Protein 6K2H (pdb70)

Nearest PDB structures (foldseek):
  6k2h-assembly1_A  TM=1.007E+00  e=1.042E-29  Staphylococcus aureus
  6izj-assembly1_A  TM=9.686E-01  e=1.226E-25  Staphylococcus aureus subsp. aureus Mu50
  4pau-assembly1_A  TM=9.952E-01  e=9.300E-25  Staphylococcus aureus
  6izk-assembly2_B  TM=9.427E-01  e=3.169E-25  Staphylococcus aureus
  4iuk-assembly1_A  TM=9.520E-01  e=3.626E-17  Staphylococcus carnosus subsp. carnosus TM300

Sequence (135 aa):
EDRRFQETLDKIRKEEGYDFAAIAFYESNKPSSPIKWHHYVSGNKNNRFKLIILRKGRGLAGTVMKTGKRMVIANVGLALGPEEKIDAPILLSESLTAVLAVPLWYKNQVYGVLLFGQRDGRPLPKIFDNDDIQRK

Foldseek 3Di:
DPVVVQVVQQVVLVVQPFQKKFKKFFPDPDPVTWIAGPYMYNAPDDCSRVDTHHQCFAQWNVCQNPVAKDWFFACCPPQNDPNCVSHVVCVRRVFGIKIKHFDDDPRHGGMIMMTTHHPNDGRPDHDDPVVVVVD

Solvent-accessible surface area: 7955 Å² total; per-residue (Å²): 142,90,191,174,67,62,109,55,3,42,125,31,39,133,121,63,28,6,32,0,0,0,12,0,38,82,90,43,153,130,148,76,12,19,0,32,7,64,17,12,2,28,53,115,32,86,129,11,119,136,14,114,9,119,106,19,132,2,4,0,0,40,0,6,141,66,10,142,115,52,56,14,77,56,2,54,162,62,42,10,112,155,98,47,130,67,5,34,1,0,84,14,0,54,2,41,2,0,0,0,2,3,19,84,147,170,142,118,13,88,0,0,12,0,2,0,0,26,136,46,103,104,24,77,128,71,20,75,68,91,62,20,110,200,165

Structure (mmCIF, N/CA/C/O backbone):
data_6K2H
#
_entry.id   6K2H
#
_cell.length_a   35.000
_cell.length_b   106.302
_cell.length_c   33.726
_cell.angle_alpha   90.00
_cell.angle_beta   90.00
_cell.angle_gamma   90.00
#
_symmetry.space_group_name_H-M   'P 21 21 2'
#
loop_
_entity.id
_entity.type
_entity.pdbx_description
1 polymer NreA
2 non-polymer 1,2-ETHANEDIOL
3 water water
#
loop_
_atom_site.group_PDB
_atom_site.id
_atom_site.type_symbol
_atom_site.label_atom_id
_atom_site.label_alt_id
_atom_site.label_comp_id
_atom_site.label_asym_id
_atom_site.label_entity_id
_atom_site.label_seq_id
_atom_site.pdbx_PDB_ins_code
_atom_site.Cartn_x
_atom_site.Cartn_y
_atom_site.Cartn_z
_atom_site.occupancy
_atom_site.B_iso_or_equiv
_atom_site.auth_seq_id
_atom_site.auth_comp_id
_atom_site.auth_asym_id
_atom_site.auth_atom_id
_atom_site.pdbx_PDB_model_num
ATOM 1 N N . GLU A 1 8 ? 15.499 7.220 -2.898 1.00 90.05 8 GLU A N 1
ATOM 2 C CA . GLU A 1 8 ? 14.730 6.061 -2.351 1.00 84.78 8 GLU A CA 1
ATOM 3 C C . GLU A 1 8 ? 13.362 6.054 -2.995 1.00 74.28 8 GLU A C 1
ATOM 4 O O . GLU A 1 8 ? 12.566 6.898 -2.689 1.00 79.68 8 GLU A O 1
ATOM 10 N N . ASP A 1 9 ? 13.090 5.104 -3.882 1.00 69.48 9 ASP A N 1
ATOM 11 C CA . ASP A 1 9 ? 11.920 5.148 -4.772 1.00 64.84 9 ASP A CA 1
ATOM 12 C C . ASP A 1 9 ? 11.589 6.583 -5.176 1.00 65.77 9 ASP A C 1
ATOM 13 O O . ASP A 1 9 ? 10.781 7.300 -4.529 1.00 59.96 9 ASP A O 1
ATOM 18 N N . ARG A 1 10 ? 12.281 6.993 -6.238 1.00 57.59 10 ARG A N 1
ATOM 19 C CA . ARG A 1 10 ? 12.109 8.279 -6.880 1.00 62.42 10 ARG A CA 1
ATOM 20 C C . ARG A 1 10 ? 10.648 8.673 -7.123 1.00 53.41 10 ARG A C 1
ATOM 21 O O . ARG A 1 10 ? 10.377 9.843 -7.249 1.00 50.95 10 ARG A O 1
ATOM 29 N N . ARG A 1 11 ? 9.733 7.712 -7.225 1.00 54.34 11 ARG A N 1
ATOM 30 C CA . ARG A 1 11 ? 8.309 7.999 -7.423 1.00 53.31 11 ARG A CA 1
ATOM 31 C C . ARG A 1 11 ? 7.718 8.714 -6.217 1.00 51.17 11 ARG A C 1
ATOM 32 O O . ARG A 1 11 ? 6.942 9.666 -6.378 1.00 43.63 11 ARG A O 1
ATOM 40 N N . PHE A 1 12 ? 8.051 8.244 -5.013 1.00 42.13 12 PHE A N 1
ATOM 41 C CA . PHE A 1 12 ? 7.665 9.015 -3.808 1.00 40.97 12 PHE A CA 1
ATOM 42 C C . PHE A 1 12 ? 8.217 10.411 -3.831 1.00 33.74 12 PHE A C 1
ATOM 43 O O . PHE A 1 12 ? 7.439 11.325 -3.537 1.00 32.87 12 PHE A O 1
ATOM 51 N N . GLN A 1 13 ? 9.512 10.601 -4.118 1.00 32.16 13 GLN A N 1
ATOM 52 C CA . GLN A 1 13 ? 10.085 11.953 -4.096 1.00 32.43 13 GLN A CA 1
ATOM 53 C C . GLN A 1 13 ? 9.413 12.854 -5.126 1.00 38.49 13 GLN A C 1
ATOM 54 O O . GLN A 1 13 ? 9.035 13.983 -4.842 1.00 30.84 13 GLN A O 1
ATOM 60 N N . GLU A 1 14 ? 9.281 12.357 -6.352 1.00 37.53 14 GLU A N 1
ATOM 61 C CA . GLU A 1 14 ? 8.774 13.204 -7.443 1.00 37.21 14 GLU A CA 1
ATOM 62 C C . GLU A 1 14 ? 7.314 13.548 -7.236 1.00 31.30 14 GLU A C 1
ATOM 63 O O . GLU A 1 14 ? 6.879 14.684 -7.547 1.00 32.30 14 GLU A O 1
ATOM 69 N N . THR A 1 15 ? 6.544 12.572 -6.809 1.00 27.32 15 THR A N 1
ATOM 70 C CA . THR A 1 15 ? 5.147 12.797 -6.511 1.00 32.20 15 THR A CA 1
ATOM 71 C C . THR A 1 15 ? 5.044 13.810 -5.373 1.00 31.59 15 THR A C 1
ATOM 72 O O . THR A 1 15 ? 4.228 14.724 -5.421 1.00 29.48 15 THR A O 1
ATOM 76 N N . LEU A 1 16 ? 5.903 13.660 -4.361 1.00 25.01 16 LEU A N 1
ATOM 77 C CA . LEU A 1 16 ? 5.831 14.620 -3.239 1.00 26.30 16 LEU A CA 1
ATOM 78 C C . LEU A 1 16 ? 6.141 15.996 -3.740 1.00 25.04 16 LEU A C 1
ATOM 79 O O . LEU A 1 16 ? 5.449 16.940 -3.386 1.00 23.78 16 LEU A O 1
ATOM 84 N N . ASP A 1 17 ? 7.136 16.154 -4.605 1.00 24.20 17 ASP A N 1
ATOM 85 C CA . ASP A 1 17 ? 7.477 17.474 -5.089 1.00 28.81 17 ASP A CA 1
ATOM 86 C C . ASP A 1 17 ? 6.352 18.103 -5.910 1.00 27.60 17 ASP A C 1
ATOM 87 O O . ASP A 1 17 ? 6.086 19.315 -5.797 1.00 29.11 17 ASP A O 1
ATOM 92 N N . LYS A 1 18 ? 5.716 17.269 -6.726 1.00 30.05 18 LYS A N 1
ATOM 93 C CA . LYS A 1 18 ? 4.640 17.729 -7.596 1.00 33.32 18 LYS A CA 1
ATOM 94 C C . LYS A 1 18 ? 3.487 18.217 -6.709 1.00 29.43 18 LYS A C 1
ATOM 95 O O . LYS A 1 18 ? 3.087 19.370 -6.874 1.00 28.27 18 LYS A O 1
ATOM 101 N N . ILE A 1 19 ? 2.978 17.334 -5.836 1.00 29.88 19 ILE A N 1
ATOM 102 C CA . ILE A 1 19 ? 1.842 17.614 -4.913 1.00 32.56 19 ILE A CA 1
ATOM 103 C C . ILE A 1 19 ? 2.059 18.850 -4.036 1.00 29.76 19 ILE A C 1
ATOM 104 O O . ILE A 1 19 ? 1.153 19.669 -3.881 1.00 28.43 19 ILE A O 1
ATOM 109 N N . ARG A 1 20 ? 3.242 18.967 -3.452 1.00 30.16 20 ARG A N 1
ATOM 110 C CA . ARG A 1 20 ? 3.566 20.123 -2.623 1.00 24.51 20 ARG A CA 1
ATOM 111 C C . ARG A 1 20 ? 3.323 21.425 -3.440 1.00 27.87 20 ARG A C 1
ATOM 112 O O . ARG A 1 20 ? 2.664 22.378 -2.989 1.00 25.20 20 ARG A O 1
ATOM 120 N N . LYS A 1 21 ? 3.874 21.471 -4.659 1.00 24.10 21 LYS A N 1
ATOM 121 C CA . LYS A 1 21 ? 3.823 22.681 -5.452 1.00 23.11 21 LYS A CA 1
ATOM 122 C C . LYS A 1 21 ? 2.382 22.965 -5.969 1.00 23.37 21 LYS A C 1
ATOM 123 O O . LYS A 1 21 ? 1.911 24.126 -5.905 1.00 24.91 21 LYS A O 1
ATOM 129 N N . GLU A 1 22 ? 1.731 21.932 -6.434 1.00 27.80 22 GLU A N 1
ATOM 130 C CA . GLU A 1 22 ? 0.350 22.053 -6.915 1.00 28.85 22 GLU A CA 1
ATOM 131 C C . GLU A 1 22 ? -0.576 22.486 -5.827 1.00 32.77 22 GLU A C 1
ATOM 132 O O . GLU A 1 22 ? -1.537 23.236 -6.118 1.00 30.85 22 GLU A O 1
ATOM 138 N N . GLU A 1 23 ? -0.294 22.063 -4.570 1.00 27.77 23 GLU A N 1
ATOM 139 C CA . GLU A 1 23 ? -1.161 22.445 -3.456 1.00 24.23 23 GLU A CA 1
ATOM 140 C C . GLU A 1 23 ? -0.829 23.753 -2.830 1.00 23.25 23 GLU A C 1
ATOM 141 O O . GLU A 1 23 ? -1.539 24.234 -1.917 1.00 24.25 23 GLU A O 1
ATOM 147 N N . GLY A 1 24 ? 0.242 24.392 -3.273 1.00 24.30 24 GLY A N 1
ATOM 148 C CA . GLY A 1 24 ? 0.563 25.685 -2.850 1.00 24.45 24 GLY A CA 1
ATOM 149 C C . GLY A 1 24 ? 1.383 25.793 -1.589 1.00 23.42 24 GLY A C 1
ATOM 150 O O . GLY A 1 24 ? 1.386 26.807 -1.002 1.00 24.72 24 GLY A O 1
ATOM 151 N N . TYR A 1 25 ? 2.108 24.752 -1.252 1.00 21.85 25 TYR A N 1
ATOM 152 C CA . TYR A 1 25 ? 2.877 24.676 0.011 1.00 20.86 25 TYR A CA 1
ATOM 153 C C . TYR A 1 25 ? 4.314 25.011 -0.113 1.00 21.85 25 TYR A C 1
ATOM 154 O O . TYR A 1 25 ? 4.997 24.637 -1.073 1.00 24.44 25 TYR A O 1
ATOM 163 N N . ASP A 1 26 ? 4.846 25.619 0.946 1.00 19.57 26 ASP A N 1
ATOM 164 C CA . ASP A 1 26 ? 6.241 25.897 0.981 1.00 19.54 26 ASP A CA 1
ATOM 165 C C . ASP A 1 26 ? 7.067 24.622 1.253 1.00 23.52 26 ASP A C 1
ATOM 166 O O . ASP A 1 26 ? 8.251 24.577 0.963 1.00 21.33 26 ASP A O 1
ATOM 171 N N . PHE A 1 27 ? 6.452 23.681 1.960 1.00 20.45 27 PHE A N 1
ATOM 172 C CA . PHE A 1 27 ? 7.158 22.492 2.408 1.00 20.16 27 PHE A CA 1
ATOM 173 C C . PHE A 1 27 ? 6.221 21.296 2.421 1.00 20.34 27 PHE A C 1
ATOM 174 O O . PHE A 1 27 ? 4.992 21.409 2.726 1.00 19.49 27 PHE A O 1
ATOM 182 N N . ALA A 1 28 ? 6.751 20.118 2.162 1.00 17.22 28 ALA A N 1
ATOM 183 C CA . ALA A 1 28 ? 5.950 18.876 2.446 1.00 19.58 28 ALA A CA 1
ATOM 184 C C . ALA A 1 28 ? 6.898 17.757 2.893 1.00 19.86 28 ALA A C 1
ATOM 185 O O . ALA A 1 28 ? 8.089 17.797 2.558 1.00 20.74 28 ALA A O 1
ATOM 187 N N . ALA A 1 29 ? 6.397 16.762 3.612 1.00 16.27 29 ALA A N 1
ATOM 188 C CA . ALA A 1 29 ? 7.243 15.691 4.100 1.00 16.96 29 ALA A CA 1
ATOM 189 C C . ALA A 1 29 ? 6.413 14.457 4.285 1.00 20.73 29 ALA A C 1
ATOM 190 O O . ALA A 1 29 ? 5.189 14.559 4.557 1.00 20.10 29 ALA A O 1
ATOM 192 N N . ILE A 1 30 ? 7.043 13.297 4.111 1.00 19.52 30 ILE A N 1
ATOM 193 C CA . ILE A 1 30 ? 6.356 12.025 4.439 1.00 20.44 30 ILE A CA 1
ATOM 194 C C . ILE A 1 30 ? 7.148 11.283 5.508 1.00 20.01 30 ILE A C 1
ATOM 195 O O . ILE A 1 30 ? 8.333 11.060 5.345 1.00 19.77 30 ILE A O 1
ATOM 200 N N . ALA A 1 31 ? 6.460 10.849 6.559 1.00 18.46 31 ALA A N 1
ATOM 201 C CA . ALA A 1 31 ? 7.053 10.077 7.654 1.00 19.06 31 ALA A CA 1
ATOM 202 C C . ALA A 1 31 ? 6.546 8.625 7.585 1.00 21.84 31 ALA A C 1
ATOM 203 O O . ALA A 1 31 ? 5.378 8.371 7.297 1.00 19.26 31 ALA A O 1
ATOM 205 N N . PHE A 1 32 ? 7.436 7.700 7.894 1.00 20.43 32 PHE A N 1
ATOM 206 C CA . PHE A 1 32 ? 7.124 6.202 7.877 1.00 24.34 32 PHE A CA 1
ATOM 207 C C . PHE A 1 32 ? 7.997 5.644 8.976 1.00 25.25 32 PHE A C 1
ATOM 208 O O . PHE A 1 32 ? 9.056 6.263 9.326 1.00 22.03 32 PHE A O 1
ATOM 216 N N . TYR A 1 33 ? 7.688 4.417 9.475 1.00 23.00 33 TYR A N 1
ATOM 217 C CA . TYR A 1 33 ? 8.660 3.707 10.320 1.00 22.12 33 TYR A CA 1
ATOM 218 C C . TYR A 1 33 ? 10.025 3.538 9.586 1.00 19.22 33 TYR A C 1
ATOM 219 O O . TYR A 1 33 ? 10.056 3.337 8.383 1.00 25.05 33 TYR A O 1
ATOM 228 N N . GLU A 1 34 ? 11.102 3.730 10.342 1.00 23.47 34 GLU A N 1
ATOM 229 C CA . GLU A 1 34 ? 12.478 3.580 9.865 1.00 28.22 34 GLU A CA 1
ATOM 230 C C . GLU A 1 34 ? 12.817 2.185 9.390 1.00 27.08 34 GLU A C 1
ATOM 231 O O . GLU A 1 34 ? 13.471 2.004 8.377 1.00 29.14 34 GLU A O 1
ATOM 237 N N . SER A 1 35 ? 12.297 1.190 10.061 1.00 27.19 35 SER A N 1
ATOM 238 C CA . SER A 1 35 ? 12.450 -0.186 9.604 1.00 28.89 35 SER A CA 1
ATOM 239 C C . SER A 1 35 ? 11.269 -1.041 10.033 1.00 29.95 35 SER A C 1
ATOM 240 O O . SER A 1 35 ? 10.388 -0.613 10.808 1.00 28.29 35 SER A O 1
ATOM 243 N N . ASN A 1 36 ? 11.329 -2.305 9.620 1.00 35.50 36 ASN A N 1
ATOM 244 C CA . ASN A 1 36 ? 10.324 -3.308 10.008 1.00 37.57 36 ASN A CA 1
ATOM 245 C C . ASN A 1 36 ? 10.557 -3.972 11.346 1.00 42.60 36 ASN A C 1
ATOM 246 O O . ASN A 1 36 ? 9.849 -4.940 11.697 1.00 37.72 36 ASN A O 1
ATOM 251 N N . LYS A 1 37 ? 11.474 -3.407 12.130 1.00 40.21 37 LYS A N 1
ATOM 252 C CA . LYS A 1 37 ? 11.788 -3.922 13.461 1.00 43.29 37 LYS A CA 1
ATOM 253 C C . LYS A 1 37 ? 10.802 -3.401 14.500 1.00 44.32 37 LYS A C 1
ATOM 254 O O . LYS A 1 37 ? 10.332 -2.237 14.429 1.00 35.64 37 LYS A O 1
ATOM 260 N N . PRO A 1 38 ? 10.470 -4.244 15.488 1.00 48.94 38 PRO A N 1
ATOM 261 C CA . PRO A 1 38 ? 9.452 -3.801 16.426 1.00 44.35 38 PRO A CA 1
ATOM 262 C C . PRO A 1 38 ? 9.829 -2.553 17.214 1.00 38.51 38 PRO A C 1
ATOM 263 O O . PRO A 1 38 ? 8.957 -1.824 17.576 1.00 37.34 38 PRO A O 1
ATOM 267 N N . SER A 1 39 ? 11.106 -2.323 17.499 1.00 39.44 39 SER A N 1
ATOM 268 C CA . SER A 1 39 ? 11.480 -1.091 18.224 1.00 41.44 39 SER A CA 1
ATOM 269 C C . SER A 1 39 ? 11.570 0.154 17.310 1.00 37.96 39 SER A C 1
ATOM 270 O O . SER A 1 39 ? 12.066 1.207 17.727 1.00 39.30 39 SER A O 1
ATOM 273 N N . SER A 1 40 ? 11.102 0.071 16.069 1.00 38.97 40 SER A N 1
ATOM 274 C CA . SER A 1 40 ? 11.500 1.092 15.080 1.00 33.72 40 SER A CA 1
ATOM 275 C C . SER A 1 40 ? 10.938 2.462 15.431 1.00 32.22 40 SER A C 1
ATOM 276 O O . SER A 1 40 ? 9.810 2.582 15.813 1.00 27.12 40 SER A O 1
ATOM 279 N N . PRO A 1 41 ? 11.762 3.521 15.318 1.00 29.27 41 PRO A N 1
ATOM 280 C CA . PRO A 1 41 ? 11.191 4.853 15.416 1.00 27.01 41 PRO A CA 1
ATOM 281 C C . PRO A 1 41 ? 10.547 5.235 14.079 1.00 23.64 41 PRO A C 1
ATOM 282 O O . PRO A 1 41 ? 10.605 4.455 13.115 1.00 25.57 41 PRO A O 1
ATOM 286 N N . ILE A 1 42 ? 10.003 6.427 14.072 1.00 22.91 42 ILE A N 1
ATOM 287 C CA . ILE A 1 42 ? 9.463 7.038 12.824 1.00 23.58 42 ILE A CA 1
ATOM 288 C C . ILE A 1 42 ? 10.436 8.140 12.369 1.00 23.61 42 ILE A C 1
ATOM 289 O O . ILE A 1 42 ? 11.002 8.871 13.197 1.00 25.64 42 ILE A O 1
ATOM 294 N N . LYS A 1 43 ? 10.612 8.243 11.057 1.00 21.70 43 LYS A N 1
ATOM 295 C CA . LYS A 1 43 ? 11.440 9.280 10.473 1.00 25.66 43 LYS A CA 1
ATOM 296 C C . LYS A 1 43 ? 10.785 9.951 9.333 1.00 20.72 43 LYS A C 1
ATOM 297 O O . LYS A 1 43 ? 9.924 9.371 8.700 1.00 21.53 43 LYS A O 1
ATOM 303 N N . TRP A 1 44 ? 11.211 11.192 9.091 1.00 21.61 44 TRP A N 1
ATOM 304 C CA . TRP A 1 44 ? 10.834 11.890 7.882 1.00 19.66 44 TRP A CA 1
ATOM 305 C C . TRP A 1 44 ? 11.745 11.360 6.764 1.00 21.54 44 TRP A C 1
ATOM 306 O O . TRP A 1 44 ? 12.960 11.660 6.762 1.00 23.44 44 TRP A O 1
ATOM 317 N N . HIS A 1 45 ? 11.158 10.555 5.905 1.00 19.81 45 HIS A N 1
ATOM 318 C CA A HIS A 1 45 ? 11.911 9.856 4.887 0.49 23.95 45 HIS A CA 1
ATOM 319 C CA B HIS A 1 45 ? 11.865 9.790 4.861 0.51 21.36 45 HIS A CA 1
ATOM 320 C C . HIS A 1 45 ? 12.035 10.656 3.603 1.00 25.23 45 HIS A C 1
ATOM 321 O O . HIS A 1 45 ? 13.065 10.558 2.935 1.00 26.11 45 HIS A O 1
ATOM 334 N N . TYR A 1 46 ? 10.998 11.395 3.274 1.00 20.78 46 TYR A N 1
ATOM 335 C CA . TYR A 1 46 ? 10.980 12.303 2.085 1.00 21.78 46 TYR A CA 1
ATOM 336 C C . TYR A 1 46 ? 10.589 13.685 2.462 1.00 23.31 46 TYR A C 1
ATOM 337 O O . TYR A 1 46 ? 9.720 13.871 3.305 1.00 19.06 46 TYR A O 1
ATOM 346 N N . VAL A 1 47 ? 11.241 14.693 1.876 1.00 21.14 47 VAL A N 1
ATOM 347 C CA . VAL A 1 47 ? 10.861 16.089 2.106 1.00 21.48 47 VAL A CA 1
ATOM 348 C C . VAL A 1 47 ? 10.843 16.827 0.759 1.00 25.04 47 VAL A C 1
ATOM 349 O O . VAL A 1 47 ? 11.539 16.374 -0.213 1.00 23.36 47 VAL A O 1
ATOM 353 N N . SER A 1 48 ? 10.132 17.949 0.684 1.00 22.79 48 SER A N 1
ATOM 354 C CA . SER A 1 48 ? 10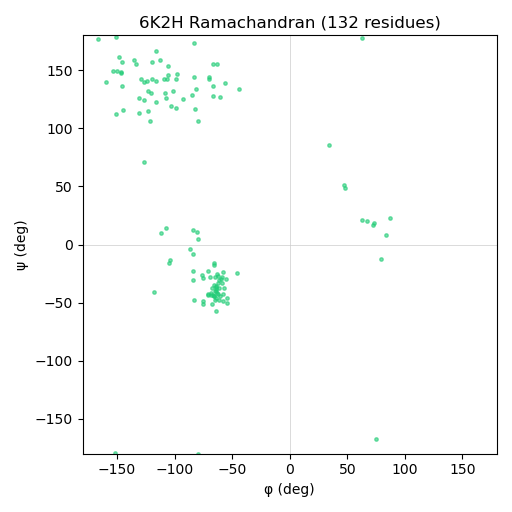.098 18.718 -0.610 1.00 23.09 48 SER A CA 1
ATOM 355 C C . SER A 1 48 ? 10.026 20.154 -0.192 1.00 25.11 48 SER A C 1
ATOM 356 O O . SER A 1 48 ? 9.314 20.496 0.790 1.00 23.21 48 SER A O 1
ATOM 359 N N . GLY A 1 49 ? 10.797 21.011 -0.851 1.00 21.92 49 GLY A N 1
ATOM 360 C CA . GLY A 1 49 ? 10.847 22.418 -0.423 1.00 21.06 49 GLY A CA 1
ATOM 361 C C . GLY A 1 49 ? 11.621 22.659 0.893 1.00 19.77 49 GLY A C 1
ATOM 362 O O . GLY A 1 49 ? 11.529 23.732 1.492 1.00 21.25 49 GLY A O 1
ATOM 363 N N . ASN A 1 50 ? 12.437 21.721 1.280 1.00 20.54 50 ASN A N 1
ATOM 364 C CA . ASN A 1 50 ? 13.212 21.801 2.487 1.00 19.57 50 ASN A CA 1
ATOM 365 C C . ASN A 1 50 ? 14.295 22.844 2.374 1.00 25.28 50 ASN A C 1
ATOM 366 O O . ASN A 1 50 ? 14.969 22.980 1.315 1.00 20.95 50 ASN A O 1
ATOM 371 N N . LYS A 1 51 ? 14.515 23.522 3.484 1.00 21.96 51 LYS A N 1
ATOM 372 C CA . LYS A 1 51 ? 15.612 24.483 3.565 1.00 23.37 51 LYS A CA 1
ATOM 373 C C . LYS A 1 51 ? 16.941 23.805 3.901 1.00 26.82 51 LYS A C 1
ATOM 374 O O . LYS A 1 51 ? 18.006 24.330 3.531 1.00 24.79 51 LYS A O 1
ATOM 380 N N . ASN A 1 52 ? 16.925 22.692 4.649 1.00 21.59 52 ASN A N 1
ATOM 381 C CA . ASN A 1 52 ? 18.150 22.077 5.089 1.00 20.40 52 ASN A CA 1
ATOM 382 C C . ASN A 1 52 ? 17.928 20.601 5.272 1.00 22.19 52 ASN A C 1
ATOM 383 O O . ASN A 1 52 ? 16.846 20.109 5.033 1.00 21.20 52 ASN A O 1
ATOM 388 N N . ASN A 1 53 ? 18.966 19.867 5.687 1.00 21.91 53 ASN A N 1
ATOM 389 C CA . ASN A 1 53 ? 18.853 18.413 5.829 1.00 23.86 53 ASN A CA 1
ATOM 390 C C . ASN A 1 53 ? 18.799 17.929 7.262 1.00 23.66 53 ASN A C 1
ATOM 391 O O . ASN A 1 53 ? 18.971 16.748 7.561 1.00 25.43 53 ASN A O 1
ATOM 396 N N . ARG A 1 54 ? 18.576 18.860 8.152 1.00 24.20 54 ARG A N 1
ATOM 397 C CA . ARG A 1 54 ? 18.497 18.507 9.556 1.00 24.17 54 ARG A CA 1
ATOM 398 C C . ARG A 1 54 ? 17.299 17.633 9.877 1.00 23.18 54 ARG A C 1
ATOM 399 O O . ARG A 1 54 ? 17.341 16.929 10.907 1.00 24.43 54 ARG A O 1
ATOM 407 N N . PHE A 1 55 ? 16.303 17.556 8.983 1.00 22.45 55 PHE A N 1
ATOM 408 C CA . PHE A 1 55 ? 15.152 16.656 9.215 1.00 24.27 55 PHE A CA 1
ATOM 409 C C . PHE A 1 55 ? 15.647 15.231 9.358 1.00 27.19 55 PHE A C 1
ATOM 410 O O . PHE A 1 55 ? 15.028 14.419 10.032 1.00 23.85 55 PHE A O 1
ATOM 418 N N . LYS A 1 56 ? 16.791 14.920 8.724 1.00 26.02 56 LYS A N 1
ATOM 419 C CA . LYS A 1 56 ? 17.345 13.578 8.870 1.00 27.52 56 LYS A CA 1
ATOM 420 C C . LYS A 1 56 ? 17.816 13.232 10.266 1.00 28.16 56 LYS A C 1
ATOM 421 O O . LYS A 1 56 ? 17.911 12.039 10.577 1.00 32.52 56 LYS A O 1
ATOM 427 N N . LEU A 1 57 ? 18.028 14.218 11.123 1.00 30.25 57 LEU A N 1
ATOM 428 C CA . LEU A 1 57 ? 18.452 13.988 12.520 1.00 32.90 57 LEU A CA 1
ATOM 429 C C . LEU A 1 57 ? 17.255 13.686 13.437 1.00 34.20 57 LEU A C 1
ATOM 430 O O . LEU A 1 57 ? 17.415 13.264 14.571 1.00 31.31 57 LEU A O 1
ATOM 435 N N . ILE A 1 58 ? 16.036 13.831 12.920 1.00 27.12 58 ILE A N 1
ATOM 436 C CA . ILE A 1 58 ? 14.862 13.732 13.781 1.00 25.12 58 ILE A CA 1
ATOM 437 C C . ILE A 1 58 ? 14.452 12.274 13.958 1.00 27.05 58 ILE A C 1
ATOM 438 O O . ILE A 1 58 ? 14.272 11.512 12.945 1.00 26.07 58 ILE A O 1
ATOM 443 N N . ILE A 1 59 ? 14.277 11.872 15.223 1.00 27.29 59 ILE A N 1
ATOM 444 C CA . ILE A 1 59 ? 13.865 10.509 15.529 1.00 29.06 59 ILE A CA 1
ATOM 445 C C . ILE A 1 59 ? 12.612 10.566 16.333 1.00 33.70 59 ILE A C 1
ATOM 446 O O . ILE A 1 59 ? 12.612 11.037 17.473 1.00 34.07 59 ILE A O 1
ATOM 451 N N . LEU A 1 60 ? 11.506 10.064 15.790 1.00 31.55 60 LEU A N 1
ATOM 452 C CA . LEU A 1 60 ? 10.232 10.143 16.524 1.00 33.01 60 LEU A CA 1
ATOM 453 C C . LEU A 1 60 ? 9.675 8.820 16.973 1.00 36.13 60 LEU A C 1
ATOM 454 O O . LEU A 1 60 ? 9.950 7.827 16.389 1.00 30.17 60 LEU A O 1
ATOM 459 N N . ARG A 1 61 ? 8.802 8.835 17.982 1.00 43.99 61 ARG A N 1
ATOM 460 C CA . ARG A 1 61 ? 8.150 7.588 18.450 1.00 42.94 61 ARG A CA 1
ATOM 461 C C . ARG A 1 61 ? 6.662 7.718 18.300 1.00 45.79 61 ARG A C 1
ATOM 462 O O . ARG A 1 61 ? 6.113 8.832 18.275 1.00 41.07 61 ARG A O 1
ATOM 470 N N . LYS A 1 62 ? 5.993 6.565 18.224 1.00 44.78 62 LYS A N 1
ATOM 471 C CA . LYS A 1 62 ? 4.533 6.499 18.265 1.00 46.38 62 LYS A CA 1
ATOM 472 C C . LYS A 1 62 ? 4.078 7.444 19.372 1.00 43.02 62 LYS A C 1
ATOM 473 O O . LYS A 1 62 ? 4.665 7.435 20.466 1.00 40.04 62 LYS A O 1
ATOM 479 N N . GLY A 1 63 ? 3.080 8.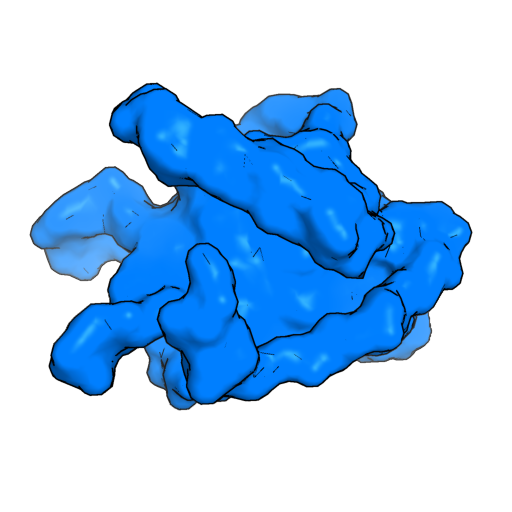255 19.079 1.00 43.22 63 GLY A N 1
ATOM 480 C CA . GLY A 1 63 ? 2.579 9.295 20.004 1.00 49.46 63 GLY A CA 1
ATOM 481 C C . GLY A 1 63 ? 3.348 10.605 20.128 1.00 43.99 63 GLY A C 1
ATOM 482 O O . GLY A 1 63 ? 2.842 11.548 20.728 1.00 58.84 63 GLY A O 1
ATOM 483 N N . ARG A 1 64 ? 4.570 10.665 19.601 1.00 52.63 64 ARG A N 1
ATOM 484 C CA . ARG A 1 64 ? 5.407 11.866 19.715 1.00 53.11 64 ARG A CA 1
ATOM 485 C C . ARG A 1 64 ? 5.390 12.688 18.423 1.00 44.38 64 ARG A C 1
ATOM 486 O O . ARG A 1 64 ? 5.637 12.140 17.331 1.00 36.72 64 ARG A O 1
ATOM 494 N N . GLY A 1 65 ? 5.179 13.994 18.588 1.00 35.71 65 GLY A N 1
ATOM 495 C CA . GLY A 1 65 ? 5.264 14.971 17.513 1.00 38.94 65 GLY A CA 1
ATOM 496 C C . GLY A 1 65 ? 4.068 14.908 16.596 1.00 37.23 65 GLY A C 1
ATOM 497 O O . GLY A 1 65 ? 3.071 14.233 16.871 1.00 33.98 65 GLY A O 1
ATOM 498 N N . LEU A 1 66 ? 4.189 15.570 15.468 1.00 33.05 66 LEU A N 1
ATOM 499 C CA . LEU A 1 66 ? 3.128 15.521 14.516 1.00 32.09 66 LEU A CA 1
ATOM 500 C C . LEU A 1 66 ? 2.992 14.127 13.919 1.00 29.64 66 LEU A C 1
ATOM 501 O O . LEU A 1 66 ? 1.891 13.627 13.820 1.00 32.95 66 LEU A O 1
ATOM 506 N N . ALA A 1 67 ? 4.087 13.567 13.438 1.00 25.08 67 ALA A N 1
ATOM 507 C CA . ALA A 1 67 ? 4.011 12.268 12.766 1.00 26.62 67 ALA A CA 1
ATOM 508 C C . ALA A 1 67 ? 3.577 11.182 13.772 1.00 26.28 67 ALA A C 1
ATOM 509 O O . ALA A 1 67 ? 2.714 10.329 13.487 1.00 27.06 67 ALA A O 1
ATOM 511 N N . GLY A 1 68 ? 4.196 11.155 14.934 1.00 28.95 68 GLY A N 1
ATOM 512 C CA . GLY A 1 68 ? 3.820 10.099 15.878 1.00 29.51 68 GLY A CA 1
ATOM 513 C C . GLY A 1 68 ? 2.420 10.179 16.391 1.00 29.01 68 GLY A C 1
ATOM 514 O O . GLY A 1 68 ? 1.768 9.142 16.629 1.00 29.53 68 GLY A O 1
ATOM 515 N N . THR A 1 69 ? 1.925 11.387 16.572 1.00 25.93 69 THR A N 1
ATOM 516 C CA . THR A 1 69 ? 0.553 11.558 17.023 1.00 28.64 69 THR A CA 1
ATOM 517 C C . THR A 1 69 ? -0.433 11.127 15.940 1.00 27.52 69 THR A C 1
ATOM 518 O O . THR A 1 69 ? -1.376 10.415 16.215 1.00 27.53 69 THR A O 1
ATOM 522 N N . VAL A 1 70 ? -0.189 11.501 14.710 1.00 26.39 70 VAL A N 1
ATOM 523 C CA . VAL A 1 70 ? -1.128 11.122 13.656 1.00 25.90 70 VAL A CA 1
ATOM 524 C C . VAL A 1 70 ? -1.146 9.592 13.491 1.00 26.58 70 VAL A C 1
ATOM 525 O O . VAL A 1 70 ? -2.199 9.033 13.270 1.00 28.10 70 VAL A O 1
ATOM 529 N N . MET A 1 71 ? 0.028 8.954 13.576 1.00 28.63 71 MET A N 1
ATOM 530 C CA . MET A 1 71 ? 0.166 7.530 13.378 1.00 31.22 71 MET A CA 1
ATOM 531 C C . MET A 1 71 ? -0.588 6.831 14.453 1.00 33.74 71 MET A C 1
ATOM 532 O O . MET A 1 71 ? -1.210 5.818 14.199 1.00 34.00 71 MET A O 1
ATOM 537 N N . LYS A 1 72 ? -0.538 7.367 15.637 1.00 33.61 72 LYS A N 1
ATOM 538 C CA . LYS A 1 72 ? -1.186 6.756 16.775 1.00 41.70 72 LYS A CA 1
ATOM 539 C C . LYS A 1 72 ? -2.670 6.950 16.733 1.00 42.55 72 LYS A C 1
ATOM 540 O O . LYS A 1 72 ? -3.393 5.996 16.930 1.00 44.24 72 LYS A O 1
ATOM 546 N N . THR A 1 73 ? -3.132 8.171 16.506 1.00 36.56 73 THR A N 1
ATOM 547 C CA . THR A 1 73 ? -4.570 8.464 16.537 1.00 34.68 73 THR A CA 1
ATOM 548 C C . THR A 1 73 ? -5.306 8.178 15.277 1.00 32.36 73 THR A C 1
ATOM 549 O O . THR A 1 73 ? -6.511 8.058 15.309 1.00 35.62 73 THR A O 1
ATOM 553 N N . GLY A 1 74 ? -4.624 8.133 14.134 1.00 29.70 74 GLY A N 1
ATOM 554 C CA . GLY A 1 74 ? -5.332 8.084 12.873 1.00 28.28 74 GLY A CA 1
ATOM 555 C C . GLY A 1 74 ? -6.147 9.292 12.450 1.00 28.74 74 GLY A C 1
ATOM 556 O O . GLY A 1 74 ? -7.028 9.192 11.583 1.00 35.28 74 GLY A O 1
ATOM 557 N N . LYS A 1 75 ? -5.843 10.461 13.029 1.00 29.81 75 LYS A N 1
ATOM 558 C CA . LYS A 1 75 ? -6.623 11.686 12.859 1.00 31.40 75 LYS A CA 1
ATOM 559 C C . LYS A 1 75 ? -5.672 12.750 12.352 1.00 26.51 75 LYS A C 1
ATOM 560 O O . LYS A 1 75 ? -4.534 12.785 12.797 1.00 29.92 75 LYS A O 1
ATOM 566 N N . ARG A 1 76 ? -6.140 13.585 11.427 1.00 26.18 76 ARG A N 1
ATOM 567 C CA . ARG A 1 76 ? -5.303 14.732 10.960 1.00 27.64 76 ARG A CA 1
ATOM 568 C C . ARG A 1 76 ? -5.034 15.691 12.117 1.00 27.21 76 ARG A C 1
ATOM 569 O O . ARG A 1 76 ? -5.795 15.769 13.112 1.00 26.11 76 ARG A O 1
ATOM 577 N N . MET A 1 77 ? -3.939 16.424 11.995 1.00 25.95 77 MET A N 1
ATOM 578 C CA . MET A 1 77 ? -3.626 17.517 12.929 1.00 26.27 77 MET A CA 1
ATOM 579 C C . MET A 1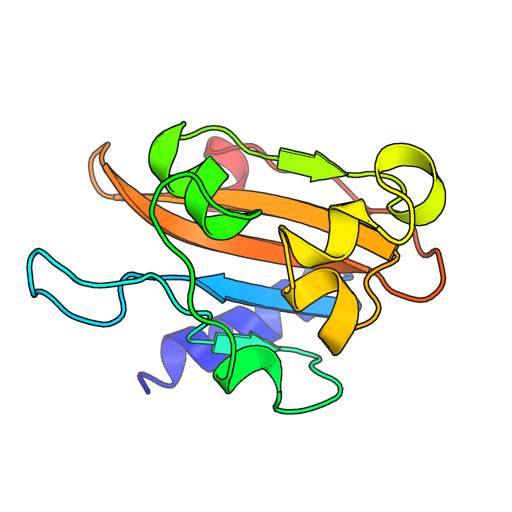 77 ? -3.457 18.766 12.130 1.00 25.99 77 MET A C 1
ATOM 580 O O . MET A 1 77 ? -2.772 18.754 11.098 1.00 24.26 77 MET A O 1
ATOM 585 N N . VAL A 1 78 ? -4.092 19.835 12.562 1.00 24.59 78 VAL A N 1
ATOM 586 C CA . VAL A 1 78 ? -4.058 21.085 11.842 1.00 24.83 78 VAL A CA 1
ATOM 587 C C . VAL A 1 78 ? -3.609 22.144 12.794 1.00 25.98 78 VAL A C 1
ATOM 588 O O . VAL A 1 78 ? -4.187 22.292 13.886 1.00 22.57 78 VAL A O 1
ATOM 592 N N . ILE A 1 79 ? -2.553 22.847 12.436 1.00 21.24 79 ILE A N 1
ATOM 593 C CA . ILE A 1 79 ? -2.128 24.022 13.196 1.00 23.14 79 ILE A CA 1
ATOM 594 C C . ILE A 1 79 ? -2.112 25.254 12.302 1.00 22.86 79 ILE A C 1
ATOM 595 O O . ILE A 1 79 ? -1.213 25.423 11.455 1.00 19.02 79 ILE A O 1
ATOM 600 N N . ALA A 1 80 ? -3.084 26.162 12.456 1.00 20.94 80 ALA A N 1
ATOM 601 C CA . ALA A 1 80 ? -3.264 27.231 11.469 1.00 24.10 80 ALA A CA 1
ATOM 602 C C . ALA A 1 80 ? -2.200 28.321 11.652 1.00 21.41 80 ALA A C 1
ATOM 603 O O . ALA A 1 80 ? -1.928 29.025 1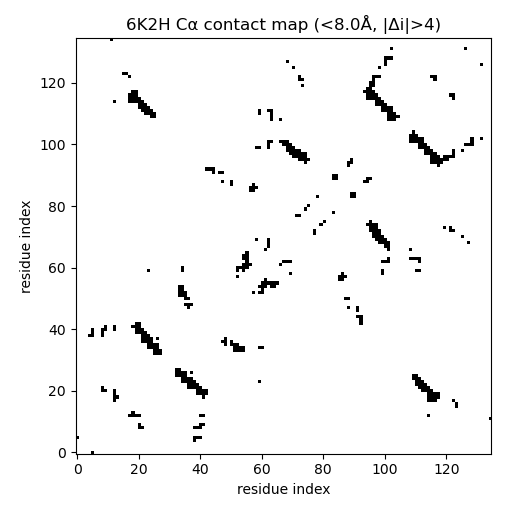0.722 1.00 22.79 80 ALA A O 1
ATOM 605 N N . ASN A 1 81 ? -1.698 28.437 12.882 1.00 20.81 81 ASN A N 1
ATOM 606 C CA . ASN A 1 81 ? -0.610 29.335 13.232 1.00 21.02 81 ASN A CA 1
ATOM 607 C C . ASN A 1 81 ? 0.193 28.790 14.390 1.00 22.98 81 ASN A C 1
ATOM 608 O O . ASN A 1 81 ? -0.260 28.726 15.527 1.00 20.62 81 ASN A O 1
ATOM 613 N N . VAL A 1 82 ? 1.429 28.428 14.092 1.00 20.22 82 VAL A N 1
ATOM 614 C CA . VAL A 1 82 ? 2.308 27.788 15.038 1.00 19.27 82 VAL A CA 1
ATOM 615 C C . VAL A 1 82 ? 2.689 28.690 16.225 1.00 18.02 82 VAL A C 1
ATOM 616 O O . VAL A 1 82 ? 2.667 28.185 17.389 1.00 21.60 82 VAL A O 1
ATOM 620 N N . GLY A 1 83 ? 3.031 29.955 15.930 1.00 20.59 83 GLY A N 1
ATOM 621 C CA . GLY A 1 83 ? 3.470 30.947 16.917 1.00 23.53 83 GLY A CA 1
ATOM 622 C C . GLY A 1 83 ? 2.452 31.158 18.001 1.00 25.09 83 GLY A C 1
ATOM 623 O O . GLY A 1 83 ? 2.775 31.214 19.232 1.00 25.21 83 GLY A O 1
ATOM 624 N N . LEU A 1 84 ? 1.178 31.127 17.571 1.00 21.69 84 LEU A N 1
ATOM 625 C CA . LEU A 1 84 ? 0.089 31.239 18.568 1.00 22.96 84 LEU A CA 1
ATOM 626 C C . LEU A 1 84 ? -0.304 29.959 19.259 1.00 20.27 84 LEU A C 1
ATOM 627 O O . LEU A 1 84 ? -0.479 29.921 20.467 1.00 21.41 84 LEU A O 1
ATOM 632 N N . ALA A 1 85 ? -0.498 28.901 18.511 1.00 19.36 85 ALA A N 1
ATOM 633 C CA . ALA A 1 85 ? -0.967 27.644 18.989 1.00 20.01 85 ALA A CA 1
ATOM 634 C C . ALA A 1 85 ? 0.009 26.948 19.874 1.00 23.39 85 ALA A C 1
ATOM 635 O O . ALA A 1 85 ? -0.395 26.312 20.852 1.00 22.72 85 ALA A O 1
ATOM 637 N N . LEU A 1 86 ? 1.269 27.059 19.539 1.00 23.77 86 LEU A N 1
ATOM 638 C CA . LEU A 1 86 ? 2.286 26.230 20.248 1.00 26.74 86 LEU A CA 1
ATOM 639 C C . LEU A 1 86 ? 3.280 27.080 20.981 1.00 30.64 86 LEU A C 1
ATOM 640 O O . LEU A 1 86 ? 3.731 26.739 22.116 1.00 34.05 86 LEU A O 1
ATOM 645 N N . GLY A 1 87 ? 3.675 28.149 20.326 1.00 26.76 87 GLY A N 1
ATOM 646 C CA . GLY A 1 87 ? 4.803 28.919 20.766 1.00 33.60 87 GLY A CA 1
ATOM 647 C C . GLY A 1 87 ? 6.118 28.090 20.738 1.00 33.79 87 GLY A C 1
ATOM 648 O O . GLY A 1 87 ? 6.114 26.875 20.511 1.00 30.75 87 GLY A O 1
ATOM 649 N N . PRO A 1 88 ? 7.217 28.745 21.090 1.00 36.64 88 PRO A N 1
ATOM 650 C CA . PRO A 1 88 ? 8.587 28.256 20.915 1.00 35.03 88 PRO A CA 1
ATOM 651 C C . PRO A 1 88 ? 9.001 27.019 21.676 1.00 38.15 88 PRO A C 1
ATOM 652 O O . PRO A 1 88 ? 9.761 26.218 21.153 1.00 36.70 88 PRO A O 1
ATOM 656 N N . GLU A 1 89 ? 8.504 26.848 22.885 1.00 38.72 89 GLU A N 1
ATOM 657 C CA . GLU A 1 89 ? 8.799 25.721 23.720 1.00 38.78 89 GLU A CA 1
ATOM 658 C C . GLU A 1 89 ? 8.187 24.390 23.290 1.00 37.37 89 GLU A C 1
ATOM 659 O O . GLU A 1 89 ? 8.813 23.386 23.411 1.00 41.14 89 GLU A O 1
ATOM 665 N N . GLU A 1 90 ? 6.911 24.372 22.867 1.00 32.52 90 GLU A N 1
ATOM 666 C CA . GLU A 1 90 ? 6.237 23.152 22.419 1.00 34.01 90 GLU A CA 1
ATOM 667 C C . GLU A 1 90 ? 6.748 22.650 21.097 1.00 29.73 90 GLU A C 1
ATOM 668 O O . GLU A 1 90 ? 6.604 21.479 20.794 1.00 31.67 90 GLU A O 1
ATOM 674 N N . LYS A 1 91 ? 7.330 23.549 20.317 1.00 30.31 91 LYS A N 1
ATOM 675 C CA . LYS A 1 91 ? 7.921 23.171 18.981 1.00 30.49 91 LYS A CA 1
ATOM 676 C C . LYS A 1 91 ? 8.913 22.103 19.070 1.00 29.41 91 LYS A C 1
ATOM 677 O O . LYS A 1 91 ? 9.121 21.376 18.121 1.00 28.38 91 LYS A O 1
ATOM 683 N N . ILE A 1 92 ? 9.619 22.014 20.199 1.00 29.18 92 ILE A N 1
ATOM 684 C CA . ILE A 1 92 ? 10.562 20.973 20.357 1.00 30.21 92 ILE A CA 1
ATOM 685 C C . ILE A 1 92 ? 9.916 19.565 20.315 1.00 28.44 92 ILE A C 1
ATOM 686 O O . ILE A 1 92 ? 10.590 18.648 19.911 1.00 27.92 92 ILE A O 1
ATOM 691 N N . ASP A 1 93 ? 8.643 19.390 20.677 1.00 30.34 93 ASP A N 1
ATOM 692 C CA . ASP A 1 93 ? 7.911 18.105 20.549 1.00 32.36 93 ASP A CA 1
ATOM 693 C C . ASP A 1 93 ? 7.730 17.687 19.095 1.00 30.52 93 ASP A C 1
ATOM 694 O O . ASP A 1 93 ? 7.663 16.498 18.803 1.00 32.88 93 ASP A O 1
ATOM 699 N N . ALA A 1 94 ? 7.691 18.656 18.178 1.00 22.66 94 ALA A N 1
ATOM 700 C CA . ALA A 1 94 ? 7.465 18.361 16.768 1.00 24.23 94 ALA A CA 1
ATOM 701 C C . ALA A 1 94 ? 8.623 19.015 15.987 1.00 21.81 94 ALA A C 1
ATOM 702 O O . ALA A 1 94 ? 8.408 20.062 15.411 1.00 22.24 94 ALA A O 1
ATOM 704 N N . PRO A 1 95 ? 9.826 18.461 16.110 1.00 23.94 95 PRO A N 1
ATOM 705 C CA . PRO A 1 95 ? 11.037 19.146 15.719 1.00 25.42 95 PRO A CA 1
ATOM 706 C C . PRO A 1 95 ? 11.100 19.589 14.262 1.00 22.24 95 PRO A C 1
ATOM 707 O O . PRO A 1 95 ? 11.841 20.508 13.958 1.00 21.38 95 PRO A O 1
ATOM 711 N N . ILE A 1 96 ? 10.354 18.964 13.365 1.00 21.42 96 ILE A N 1
ATOM 712 C CA . ILE A 1 96 ? 10.372 19.497 11.969 1.00 21.01 96 ILE A CA 1
ATOM 713 C C . ILE A 1 96 ? 9.901 20.941 11.916 1.00 19.23 96 ILE A C 1
ATOM 714 O O . ILE A 1 96 ? 10.311 21.746 11.093 1.00 18.87 96 ILE A O 1
ATOM 719 N N . LEU A 1 97 ? 9.010 21.356 12.831 1.00 19.32 97 LEU A N 1
ATOM 720 C CA . LEU A 1 97 ? 8.677 22.777 12.896 1.00 18.52 97 LEU A CA 1
ATOM 721 C C . LEU A 1 97 ? 9.860 23.743 13.167 1.00 18.53 97 LEU A C 1
ATOM 722 O O . LEU A 1 97 ? 9.865 24.818 12.682 1.00 19.22 97 LEU A O 1
ATOM 727 N N . LEU A 1 98 ? 10.833 23.299 13.940 1.00 18.30 98 LEU A N 1
ATOM 728 C CA . LEU A 1 98 ? 12.037 24.066 14.206 1.00 19.05 98 LEU A CA 1
ATOM 729 C C . LEU A 1 98 ? 12.995 24.055 13.008 1.00 19.04 98 LEU A C 1
ATOM 730 O O . LEU A 1 98 ? 13.447 25.082 12.613 1.00 21.50 98 LEU A O 1
ATOM 735 N N . SER A 1 99 ? 13.309 22.893 12.482 1.00 21.33 99 SER A N 1
ATOM 736 C CA . SER A 1 99 ? 14.355 22.787 11.451 1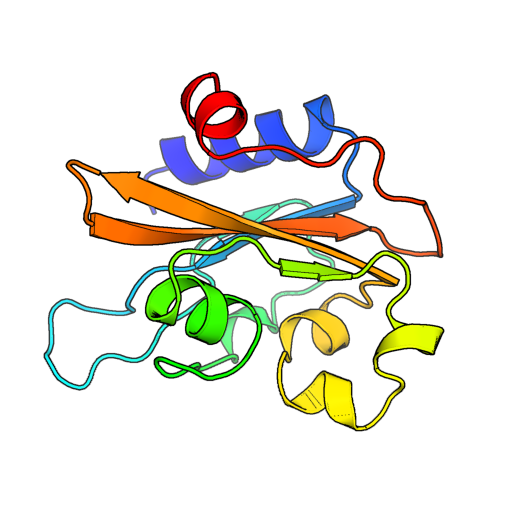.00 21.23 99 SER A CA 1
ATOM 737 C C . SER A 1 99 ? 13.890 23.437 10.161 1.00 22.56 99 SER A C 1
ATOM 738 O O . SER A 1 99 ? 14.715 24.002 9.447 1.00 22.79 99 SER A O 1
ATOM 741 N N . GLU A 1 100 ? 12.560 23.473 9.903 1.00 19.09 100 GLU A N 1
ATOM 742 C CA . GLU A 1 100 ? 12.048 24.064 8.668 1.00 19.87 100 GLU A CA 1
ATOM 743 C C . GLU A 1 100 ? 11.257 25.365 8.885 1.00 18.85 100 GLU A C 1
ATOM 744 O O . GLU A 1 100 ? 10.747 25.882 7.944 1.00 18.90 100 GLU A O 1
ATOM 750 N N . SER A 1 101 ? 11.288 25.920 10.091 1.00 18.72 101 SER A N 1
ATOM 751 C CA . SER A 1 101 ? 10.653 27.211 10.418 1.00 20.46 101 SER A CA 1
ATOM 752 C C . SER A 1 101 ? 9.236 27.268 9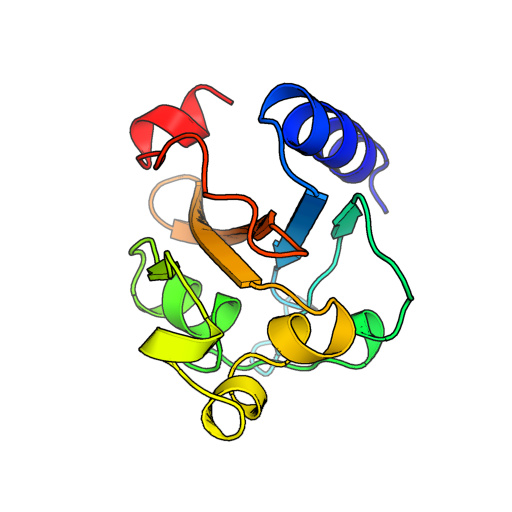.882 1.00 19.45 101 SER A C 1
ATOM 753 O O . SER A 1 101 ? 8.850 28.233 9.211 1.00 21.31 101 SER A O 1
ATOM 756 N N . LEU A 1 102 ? 8.484 26.243 10.201 1.00 18.54 102 LEU A N 1
ATOM 757 C CA . LEU A 1 102 ? 7.090 26.213 9.740 1.00 18.81 102 LEU A CA 1
ATOM 758 C C . LEU A 1 102 ? 6.171 27.030 10.629 1.00 19.51 102 LEU A C 1
ATOM 759 O O . LEU A 1 102 ? 6.232 26.930 11.888 1.00 21.50 102 LEU A O 1
ATOM 764 N N . THR A 1 103 ? 5.340 27.817 9.973 1.00 19.75 103 THR A N 1
ATOM 765 C CA . THR A 1 103 ? 4.405 28.724 10.657 1.00 22.09 103 THR A CA 1
ATOM 766 C C . THR A 1 103 ? 2.984 28.235 10.629 1.00 20.38 103 THR A C 1
ATOM 767 O O . THR A 1 103 ? 2.179 28.733 11.358 1.00 20.82 103 THR A O 1
ATOM 771 N N . ALA A 1 104 ? 2.665 27.274 9.768 1.00 20.45 104 ALA A N 1
ATOM 772 C CA . ALA A 1 104 ? 1.353 26.571 9.758 1.00 19.95 104 ALA A CA 1
ATOM 773 C C . ALA A 1 104 ? 1.595 25.178 9.231 1.00 20.94 104 ALA A C 1
ATOM 774 O O . ALA A 1 104 ? 2.491 24.963 8.395 1.00 20.13 104 ALA A O 1
ATOM 776 N N . VAL A 1 105 ? 0.808 24.221 9.681 1.00 18.11 105 VAL A N 1
ATOM 777 C CA . VAL A 1 105 ? 0.963 22.830 9.244 1.00 19.00 105 VAL A CA 1
ATOM 778 C C . VAL A 1 105 ? -0.359 22.075 9.160 1.00 21.39 105 VAL A C 1
ATOM 779 O O . VAL A 1 105 ? -1.314 22.367 9.926 1.00 20.04 105 VAL A O 1
ATOM 783 N N . LEU A 1 106 ? -0.407 21.140 8.229 1.00 19.09 106 LEU A N 1
ATOM 784 C CA . LEU A 1 106 ? -1.536 20.231 8.008 1.00 19.83 106 LEU A CA 1
ATOM 785 C C . LEU A 1 106 ? -0.857 18.855 7.934 1.00 20.75 106 LEU A C 1
ATOM 786 O O . LEU A 1 106 ? -0.120 18.565 6.964 1.00 19.77 106 LEU A O 1
ATOM 791 N N . ALA A 1 107 ? -1.119 17.990 8.916 1.00 18.84 107 ALA A N 1
ATOM 792 C CA . ALA A 1 107 ? -0.543 16.644 8.881 1.00 19.62 107 ALA A CA 1
ATOM 793 C C . ALA A 1 107 ? -1.668 15.609 8.765 1.00 21.23 107 ALA A C 1
ATOM 794 O O . ALA A 1 107 ? -2.602 15.617 9.549 1.00 22.65 107 ALA A O 1
ATOM 796 N N . VAL A 1 108 ? -1.580 14.809 7.710 1.00 20.15 108 VAL A N 1
ATOM 797 C CA . VAL A 1 108 ? -2.661 13.839 7.426 1.00 21.68 108 VAL A CA 1
ATOM 798 C C . VAL A 1 108 ? -2.212 12.390 7.429 1.00 19.11 108 VAL A C 1
ATOM 799 O O . VAL A 1 108 ? -1.108 12.089 6.967 1.00 20.29 108 VAL A O 1
ATOM 803 N N . PRO A 1 109 ? -3.048 11.470 7.945 1.00 22.18 109 PRO A N 1
ATOM 804 C CA . PRO A 1 109 ? -2.658 10.056 7.933 1.00 21.37 109 PRO A CA 1
ATOM 805 C C . PRO A 1 109 ? -2.680 9.515 6.521 1.00 20.56 109 PRO A C 1
ATOM 806 O O . PRO A 1 109 ? -3.546 9.908 5.672 1.00 22.42 109 PRO A O 1
ATOM 810 N N . LEU A 1 110 ? -1.741 8.630 6.243 1.00 22.83 110 LEU A N 1
ATOM 811 C CA . LEU A 1 110 ? -1.726 7.881 4.983 1.00 24.41 110 LEU A CA 1
ATOM 812 C C . LEU A 1 110 ? -2.232 6.473 5.311 1.00 26.29 110 LEU A C 1
ATOM 813 O O . LEU A 1 110 ? -1.704 5.832 6.229 1.00 22.97 110 LEU A O 1
ATOM 818 N N . TRP A 1 111 ? -3.336 6.093 4.680 1.00 26.40 111 TRP A N 1
ATOM 819 C CA . TRP A 1 111 ? -4.008 4.808 4.955 1.00 28.91 111 TRP A CA 1
ATOM 820 C C . TRP A 1 111 ? -3.774 3.799 3.846 1.00 28.15 111 TRP A C 1
ATOM 821 O O . TRP A 1 111 ? -3.750 4.138 2.644 1.00 30.66 111 TRP A O 1
ATOM 832 N N . TYR A 1 112 ? -3.677 2.535 4.236 1.00 27.02 112 TYR A N 1
ATOM 833 C CA . TYR A 1 112 ? -3.714 1.428 3.286 1.00 26.53 112 TYR A CA 1
ATOM 834 C C . TYR A 1 112 ? -4.441 0.267 3.949 1.00 25.67 112 TYR A C 1
ATOM 835 O O . TYR A 1 112 ? -4.002 -0.166 5.000 1.00 23.08 112 TYR A O 1
ATOM 844 N N . LYS A 1 113 ? -5.599 -0.095 3.375 1.00 25.33 113 LYS A N 1
ATOM 845 C CA . LYS A 1 113 ? -6.489 -1.147 3.908 1.00 29.19 113 LYS A CA 1
ATOM 846 C C . LYS A 1 113 ? -6.746 -0.958 5.440 1.00 28.89 113 LYS A C 1
ATOM 847 O O . LYS A 1 113 ? -6.591 -1.866 6.209 1.00 29.47 113 LYS A O 1
ATOM 853 N N . ASN A 1 114 ? -7.100 0.271 5.853 1.00 23.44 114 ASN A N 1
ATOM 854 C CA . ASN A 1 114 ? -7.521 0.631 7.189 1.00 24.78 114 ASN A CA 1
ATOM 855 C C . ASN A 1 114 ? -6.407 0.631 8.206 1.00 22.90 114 ASN A C 1
ATOM 856 O O . ASN A 1 114 ? -6.652 0.687 9.377 1.00 26.49 114 ASN A O 1
ATOM 861 N N . GLN A 1 115 ? -5.162 0.643 7.747 1.00 22.35 115 GLN A N 1
ATOM 862 C CA . GLN A 1 115 ? -4.026 0.853 8.663 1.00 21.43 115 GLN A CA 1
ATOM 863 C C . GLN A 1 115 ? -3.350 2.155 8.262 1.00 21.92 115 GLN A C 1
ATOM 864 O O . GLN A 1 115 ? -3.226 2.498 7.063 1.00 22.91 115 GLN A O 1
ATOM 870 N N . VAL A 1 116 ? -2.927 2.912 9.264 1.00 21.47 116 VAL A N 1
ATOM 871 C CA . VAL A 1 116 ? -2.081 4.089 8.993 1.00 22.26 116 VAL A CA 1
ATOM 872 C C . VAL A 1 116 ? -0.645 3.652 8.841 1.00 22.58 116 VAL A C 1
ATOM 873 O O . VAL A 1 116 ? -0.075 3.175 9.794 1.00 24.67 116 VAL A O 1
ATOM 877 N N . TYR A 1 117 ? -0.070 3.853 7.665 1.00 21.73 117 TYR A N 1
ATOM 878 C CA . TYR A 1 117 ? 1.297 3.493 7.386 1.00 25.32 117 TYR A CA 1
ATOM 879 C C . TYR A 1 117 ? 2.238 4.675 7.357 1.00 25.48 117 TYR A C 1
ATOM 880 O O . TYR A 1 117 ? 3.462 4.508 7.467 1.00 26.93 117 TYR A O 1
ATOM 889 N N . GLY A 1 118 ? 1.680 5.873 7.304 1.00 23.64 118 GLY A N 1
ATOM 890 C CA . GLY A 1 118 ? 2.545 7.054 7.184 1.00 22.73 118 GLY A CA 1
ATOM 891 C C . GLY A 1 118 ? 1.801 8.344 7.464 1.00 24.05 118 GLY A C 1
ATOM 892 O O . GLY A 1 118 ? 0.563 8.362 7.720 1.00 23.18 118 GLY A O 1
ATOM 893 N N . VAL A 1 119 ? 2.573 9.426 7.432 1.00 19.40 119 VAL A N 1
ATOM 894 C CA . VAL A 1 119 ? 2.032 10.754 7.625 1.00 20.91 119 VAL A CA 1
ATOM 895 C C . VAL A 1 119 ? 2.520 11.665 6.545 1.00 22.86 119 VAL A C 1
ATOM 896 O O . VAL A 1 119 ? 3.716 11.726 6.320 1.00 21.36 119 VAL A O 1
ATOM 900 N N . LEU A 1 120 ? 1.583 12.340 5.847 1.00 20.20 120 LEU A N 1
ATOM 901 C CA . LEU A 1 120 ? 1.901 13.394 4.900 1.00 18.73 120 LEU A CA 1
ATOM 902 C C . LEU A 1 120 ? 1.721 14.768 5.547 1.00 21.54 120 LEU A C 1
ATOM 903 O O . LEU A 1 120 ? 0.612 15.128 6.037 1.00 20.45 120 LEU A O 1
ATOM 908 N N . LEU A 1 121 ? 2.809 15.493 5.637 1.00 20.52 121 LEU A N 1
ATOM 909 C CA . LEU A 1 121 ? 2.841 16.824 6.290 1.00 19.81 121 LEU A CA 1
ATOM 910 C C . LEU A 1 121 ? 2.976 17.898 5.220 1.00 20.24 121 LEU A C 1
ATOM 911 O O . LEU A 1 121 ? 3.825 17.750 4.294 1.00 20.53 121 LEU A O 1
ATOM 916 N N . PHE A 1 122 ? 2.045 18.871 5.238 1.00 17.94 122 PHE A N 1
ATOM 917 C CA . PHE A 1 122 ? 2.138 20.091 4.404 1.00 20.09 122 PHE A CA 1
ATOM 918 C C . PHE A 1 122 ? 2.464 21.226 5.356 1.00 20.56 122 PHE A C 1
ATOM 919 O O . PHE A 1 122 ? 1.817 21.395 6.423 1.00 19.92 122 PHE A O 1
ATOM 927 N N . GLY A 1 123 ? 3.474 22.007 5.013 1.00 18.95 123 GLY A N 1
ATOM 928 C CA . GLY A 1 123 ? 3.865 23.141 5.848 1.00 19.74 123 GLY A CA 1
ATOM 929 C C . GLY A 1 123 ? 4.017 24.478 5.137 1.00 21.08 123 GLY A C 1
ATOM 930 O O . GLY A 1 123 ? 4.444 24.498 3.991 1.00 19.94 123 GLY A O 1
ATOM 931 N N . GLN A 1 124 ? 3.618 25.558 5.787 1.00 19.26 124 GLN A N 1
ATOM 932 C CA . GLN A 1 124 ? 3.883 26.914 5.296 1.00 19.00 124 GLN A CA 1
ATOM 933 C C . GLN A 1 124 ? 4.961 27.576 6.107 1.00 18.55 124 GLN A C 1
ATOM 934 O O . GLN A 1 124 ? 5.100 27.300 7.330 1.00 19.34 124 GLN A O 1
ATOM 940 N N . ARG A 1 125 ? 5.649 28.519 5.462 1.00 19.93 125 ARG A N 1
ATOM 941 C CA . ARG A 1 125 ? 6.576 29.394 6.135 1.00 20.66 125 ARG A CA 1
ATOM 942 C C . ARG A 1 125 ? 6.089 30.831 6.038 1.00 20.41 125 ARG A C 1
ATOM 943 O O . ARG A 1 125 ? 5.178 31.154 5.300 1.00 21.25 125 ARG A O 1
ATOM 951 N N . ASP A 1 126 ? 6.694 31.680 6.836 1.00 20.58 126 ASP A N 1
ATOM 952 C CA . ASP A 1 126 ? 6.582 33.182 6.696 1.00 19.89 126 ASP A CA 1
ATOM 953 C C . ASP A 1 126 ? 5.169 33.667 6.896 1.00 22.16 126 ASP A C 1
ATOM 954 O O . ASP A 1 126 ? 4.810 34.756 6.427 1.00 22.85 126 ASP A O 1
ATOM 959 N N . GLY A 1 127 ? 4.349 32.842 7.579 1.00 19.83 127 GLY A N 1
ATOM 960 C CA . GLY A 1 127 ?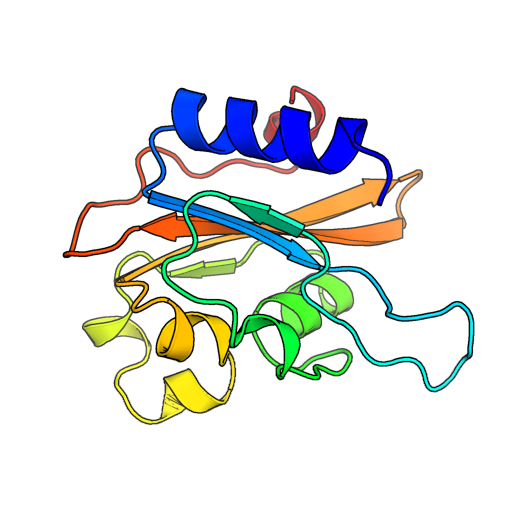 2.961 33.277 7.886 1.00 21.62 127 GLY A CA 1
ATOM 961 C C . GLY A 1 127 ? 1.973 33.060 6.795 1.00 20.89 127 GLY A C 1
ATOM 962 O O . GLY A 1 127 ? 0.826 33.549 6.894 1.00 24.68 127 GLY A O 1
ATOM 963 N N . ARG A 1 128 ? 2.353 32.372 5.742 1.00 21.11 128 ARG A N 1
ATOM 964 C CA . ARG A 1 128 ? 1.421 32.077 4.649 1.00 23.75 128 ARG A CA 1
ATOM 965 C C . ARG A 1 128 ? 0.365 31.129 5.250 1.00 21.78 128 ARG A C 1
ATOM 966 O O . ARG A 1 128 ? 0.670 30.097 5.843 1.00 22.85 128 ARG A O 1
ATOM 974 N N . PRO A 1 129 ? -0.906 31.466 5.094 1.00 23.90 129 PRO A N 1
ATOM 975 C CA . PRO A 1 129 ? -1.956 30.536 5.535 1.00 24.98 129 PRO A CA 1
ATOM 976 C C . PRO A 1 129 ? -2.063 29.210 4.747 1.00 23.43 129 PRO A C 1
ATOM 977 O O . PRO A 1 129 ? -1.684 29.102 3.529 1.00 24.15 129 PRO A O 1
ATOM 981 N N . LEU A 1 130 ? -2.600 28.217 5.421 1.00 22.46 130 LEU A N 1
ATOM 982 C CA . LEU A 1 130 ? -2.948 26.959 4.815 1.00 24.51 130 LEU A CA 1
ATOM 983 C C . LEU A 1 130 ? -3.990 27.258 3.721 1.00 28.20 130 LEU A C 1
ATOM 984 O O . LEU A 1 130 ? -4.952 27.873 4.017 1.00 27.62 130 LEU A O 1
ATOM 989 N N . PRO A 1 131 ? -3.779 26.814 2.476 1.00 24.41 131 PRO A N 1
ATOM 990 C CA . PRO A 1 131 ? -4.841 27.118 1.513 1.00 27.95 131 PRO A CA 1
ATOM 991 C C . PRO A 1 131 ? -6.138 26.419 1.786 1.00 26.66 131 PRO A C 1
ATOM 992 O O . PRO A 1 131 ? -7.144 27.038 1.609 1.00 36.21 131 PRO A O 1
ATOM 996 N N . LYS A 1 132 ? -6.098 25.122 2.136 1.00 26.11 132 LYS A N 1
ATOM 997 C CA . LYS A 1 132 ? -7.249 24.235 2.235 1.00 27.88 132 LYS A CA 1
ATOM 998 C C . LYS A 1 132 ? -6.917 23.017 3.120 1.00 31.83 132 LYS A C 1
ATOM 999 O O . LYS A 1 132 ? -5.812 22.478 3.056 1.00 31.13 132 LYS A O 1
ATOM 1005 N N . ILE A 1 133 ? -7.872 22.604 3.943 1.00 30.44 133 ILE A N 1
ATOM 1006 C CA . ILE A 1 133 ? -7.715 21.444 4.860 1.00 34.81 133 ILE A CA 1
ATOM 1007 C C . ILE A 1 133 ? -8.253 20.233 4.081 1.00 39.17 133 ILE A C 1
ATOM 1008 O O . ILE A 1 133 ? -9.383 20.295 3.617 1.00 48.38 133 ILE A O 1
ATOM 1013 N N . PHE A 1 134 ? -7.471 19.166 3.934 1.00 29.39 134 PHE A N 1
ATOM 1014 C CA . PHE A 1 134 ? -7.883 17.923 3.306 1.00 33.32 134 PHE A CA 1
ATOM 1015 C C . PHE A 1 134 ? -8.297 16.834 4.284 1.00 37.19 134 PHE A C 1
ATOM 1016 O O . PHE A 1 134 ? -7.689 16.659 5.336 1.00 42.83 134 PHE A O 1
ATOM 1024 N N . ASP A 1 135 ? -9.330 16.115 3.857 1.00 42.33 135 ASP A N 1
ATOM 1025 C CA . ASP A 1 135 ? -9.871 14.916 4.493 1.00 48.47 135 ASP A CA 1
ATOM 1026 C C . ASP A 1 135 ? -9.082 13.713 4.080 1.00 47.84 135 ASP A C 1
ATOM 1027 O O . ASP A 1 135 ? -8.284 13.801 3.159 1.00 40.44 135 ASP A O 1
ATOM 1032 N N . ASN A 1 136 ? -9.395 12.574 4.696 1.00 48.39 136 ASN A N 1
ATOM 1033 C CA . ASN A 1 136 ? -8.909 11.271 4.232 1.00 49.57 136 ASN A CA 1
ATOM 1034 C C . ASN A 1 136 ? -9.386 10.979 2.829 1.00 45.13 136 ASN A C 1
ATOM 1035 O O . ASN A 1 136 ? -8.642 10.467 2.004 1.00 41.67 136 ASN A O 1
ATOM 1040 N N . ASP A 1 137 ? -10.661 11.258 2.571 1.00 46.34 137 ASP A N 1
ATOM 1041 C CA . ASP A 1 137 ? -11.211 11.094 1.220 1.00 46.30 137 ASP A CA 1
ATOM 1042 C C . ASP A 1 137 ? -10.414 11.959 0.218 1.00 39.08 137 ASP A C 1
ATOM 1043 O O . ASP A 1 137 ? -9.992 11.482 -0.844 1.00 44.80 137 ASP A O 1
ATOM 1048 N N . ASP A 1 138 ? -10.086 13.196 0.600 1.00 37.13 138 ASP A N 1
ATOM 1049 C CA . ASP A 1 138 ? -9.363 14.102 -0.330 1.00 37.87 138 ASP A CA 1
ATOM 1050 C C . ASP A 1 138 ? -7.976 13.561 -0.653 1.00 40.65 138 ASP A C 1
ATOM 1051 O O . ASP A 1 138 ? -7.545 13.504 -1.817 1.00 42.19 138 ASP A O 1
ATOM 1056 N N . ILE A 1 139 ? -7.282 13.138 0.392 1.00 38.40 139 ILE A N 1
ATOM 1057 C CA . ILE A 1 139 ? -5.925 12.590 0.191 1.00 44.72 139 ILE A CA 1
ATOM 1058 C C . ILE A 1 139 ? -5.930 11.322 -0.643 1.00 49.90 139 ILE A C 1
ATOM 1059 O O . ILE A 1 139 ? -5.034 11.143 -1.426 1.00 59.14 139 ILE A O 1
ATOM 1064 N N . GLN A 1 140 ? -6.927 10.455 -0.497 1.00 57.15 140 GLN A N 1
ATOM 1065 C CA . GLN A 1 140 ? -7.067 9.301 -1.420 1.00 59.18 140 GLN A CA 1
ATOM 1066 C C . GLN A 1 140 ? -7.327 9.680 -2.887 1.00 61.73 140 GLN A C 1
ATOM 1067 O O . GLN A 1 140 ? -6.972 8.924 -3.794 1.00 59.98 140 GLN A O 1
ATOM 1073 N N . ARG A 1 141 ? -7.907 10.857 -3.098 1.00 69.40 141 ARG A N 1
ATOM 1074 C CA . ARG A 1 141 ? -8.023 11.478 -4.427 1.00 71.10 141 ARG A CA 1
ATOM 1075 C C . ARG A 1 141 ? -6.720 12.167 -4.889 1.00 75.11 141 ARG A C 1
ATOM 1076 O O . ARG A 1 141 ? -6.728 12.815 -5.930 1.00 83.44 141 ARG A O 1
ATOM 1084 N N . LYS A 1 142 ? -5.624 12.061 -4.116 1.00 71.90 142 LYS A N 1
ATOM 1085 C CA . LYS A 1 142 ? -4.247 12.446 -4.544 1.00 66.92 142 LYS A CA 1
ATOM 1086 C C . LYS A 1 142 ? -3.994 12.199 -6.017 1.00 68.08 142 LYS A C 1
ATOM 1087 O O . LYS A 1 142 ? -2.976 11.613 -6.392 1.00 75.16 142 LYS A O 1
#

B-factor: mean 33.4, std 15.28, range [16.27, 117.44]

InterPro domains:
  IPR003018 GAF domain [PF13185] (12-127)
  IPR029016 GAF-like domain superfamily [G3DSA:3.30.450.40] (1-133)

Organism: Staphylococcus aureus (strain NCTC 8325 / PS 47) (NCBI:txid9306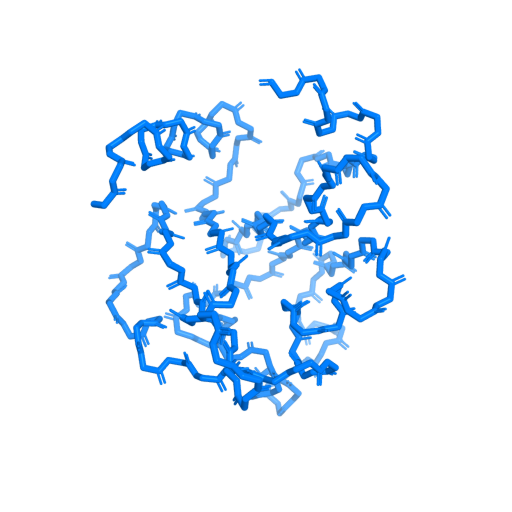1)

CATH classification: 3.30.450.40

Secondary structure (DSSP, 8-state):
--HHHHHHHHHHHHHHT-SEEEEEEESSSSTT--EEEEEEES-S-SGGGG--B-TTSHHHHHHHHH---EEES-HHHHTHHHHGGGSTHHHHTT-SEEEEEEEEETTEEEEEEEEEE-TTPPPS-PPPHHHHHT-

Radius of gyration: 13.67 Å; Cα contacts (8 Å, |Δi|>4): 275; chains: 1; bounding box: 30×37×31 Å